Protein AF-A0A0R3R2X2-F1 (afdb_monomer_lite)

Sequence (73 aa):
MGVNRIWVHQTLRRRGIAALLLDHARSYFVSSDSVPREMLAFSSLTDSGLAFARNYISGGKVLLYNLNPETCH

Foldseek 3Di:
DEDADDDDDPVCPPVCPSVVVQQVCQQPVDPPGGHQLLPYEYADDDPVRVVVSCVNNPNHDHHYDHPDPVPDD

Organism: NCBI:txid42155

InterPro domains:
  IPR028009 N-acetyltransferase ESCO, acetyl-transferase domain [PF13880] (1-65)

Structure (mmCIF, N/CA/C/O backbone):
data_AF-A0A0R3R2X2-F1
#
_entry.id   AF-A0A0R3R2X2-F1
#
loop_
_atom_site.group_PDB
_atom_site.id
_atom_site.type_symbol
_atom_site.label_atom_id
_atom_site.label_alt_id
_atom_site.label_comp_id
_atom_site.label_asym_id
_atom_site.label_entity_id
_atom_site.label_seq_id
_atom_site.pdbx_PDB_ins_code
_atom_site.Cartn_x
_atom_site.Cartn_y
_atom_site.Cartn_z
_atom_site.occupancy
_ato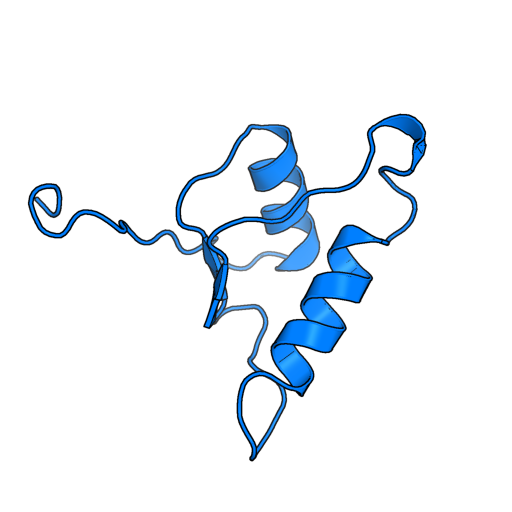m_site.B_iso_or_equiv
_atom_site.auth_seq_id
_atom_site.auth_comp_id
_atom_site.auth_asym_id
_atom_site.auth_atom_id
_atom_site.pdbx_PDB_model_num
ATOM 1 N N . MET A 1 1 ? 7.274 2.415 -8.330 1.00 94.12 1 MET A N 1
ATOM 2 C CA . MET A 1 1 ? 6.298 3.478 -7.981 1.00 94.12 1 MET A CA 1
ATOM 3 C C . MET A 1 1 ? 6.509 3.892 -6.532 1.00 94.12 1 MET A C 1
ATOM 5 O O . MET A 1 1 ? 6.569 3.016 -5.674 1.00 94.12 1 MET A O 1
ATOM 9 N N . GLY A 1 2 ? 6.647 5.193 -6.261 1.00 96.31 2 GLY A N 1
ATOM 10 C CA . GLY A 1 2 ? 6.782 5.724 -4.900 1.00 96.31 2 GLY A CA 1
ATOM 11 C C . GLY A 1 2 ? 5.422 6.063 -4.285 1.00 96.31 2 GLY A C 1
ATOM 12 O O . GLY A 1 2 ? 4.658 6.836 -4.856 1.00 96.31 2 GLY A O 1
ATOM 13 N N . VAL A 1 3 ? 5.117 5.496 -3.121 1.00 96.62 3 VAL A N 1
ATOM 14 C CA . VAL A 1 3 ? 3.923 5.782 -2.324 1.00 96.62 3 VAL A CA 1
ATOM 15 C C . VAL A 1 3 ? 4.284 6.826 -1.272 1.00 96.62 3 VAL A C 1
ATOM 17 O O . VAL A 1 3 ? 4.898 6.515 -0.251 1.00 96.62 3 VAL A O 1
ATOM 20 N N . ASN A 1 4 ? 3.886 8.072 -1.529 1.00 95.25 4 ASN A N 1
ATOM 21 C CA . ASN A 1 4 ? 4.092 9.187 -0.604 1.00 95.25 4 ASN A CA 1
ATOM 22 C C . ASN A 1 4 ? 3.172 9.082 0.621 1.00 95.25 4 ASN A C 1
ATOM 24 O O . ASN A 1 4 ? 3.603 9.226 1.762 1.00 95.25 4 ASN A O 1
ATOM 28 N N . ARG A 1 5 ? 1.880 8.821 0.388 1.00 94.69 5 ARG A N 1
ATOM 29 C CA . ARG A 1 5 ? 0.868 8.651 1.435 1.00 94.69 5 ARG A CA 1
ATOM 30 C C . ARG A 1 5 ? -0.167 7.632 0.996 1.00 94.69 5 ARG A C 1
ATOM 32 O O . ARG A 1 5 ? -0.606 7.625 -0.149 1.00 94.69 5 ARG A O 1
ATOM 39 N N . ILE A 1 6 ? -0.595 6.816 1.948 1.00 95.81 6 ILE A N 1
ATOM 40 C CA . ILE A 1 6 ? -1.790 5.991 1.843 1.00 95.81 6 ILE A CA 1
ATOM 41 C C . ILE A 1 6 ? -2.497 6.021 3.189 1.00 95.81 6 ILE A C 1
ATOM 43 O O . ILE A 1 6 ? -1.863 5.920 4.241 1.00 95.81 6 ILE A O 1
ATOM 47 N N . TRP A 1 7 ? -3.812 6.193 3.167 1.00 96.06 7 TRP A N 1
ATOM 48 C CA . TRP A 1 7 ? -4.601 6.276 4.382 1.00 96.06 7 TRP A CA 1
ATOM 49 C C . TRP A 1 7 ? -5.975 5.660 4.168 1.00 96.06 7 TRP A C 1
ATOM 51 O O . TRP A 1 7 ? -6.586 5.797 3.113 1.00 96.06 7 TRP A O 1
ATOM 61 N N . VAL A 1 8 ? -6.452 4.981 5.206 1.00 97.44 8 VAL A N 1
ATOM 62 C CA . VAL A 1 8 ? -7.814 4.466 5.299 1.00 97.44 8 VAL A CA 1
ATOM 63 C C . VAL A 1 8 ? -8.355 4.870 6.660 1.00 97.44 8 VAL A C 1
ATOM 65 O O . VAL A 1 8 ? -7.680 4.668 7.683 1.00 97.44 8 VAL A O 1
ATOM 68 N N . HIS A 1 9 ? -9.574 5.411 6.663 1.00 97.56 9 HIS A N 1
ATOM 69 C CA . HIS A 1 9 ? -10.284 5.776 7.882 1.00 97.56 9 HIS A CA 1
ATOM 70 C C . HIS A 1 9 ? -10.303 4.608 8.869 1.00 97.56 9 HIS A C 1
ATOM 72 O O . HIS A 1 9 ? -10.513 3.459 8.478 1.00 97.56 9 HIS A O 1
ATOM 78 N N . GLN A 1 10 ? -10.074 4.889 10.153 1.00 95.56 10 GLN A N 1
ATOM 79 C CA . GLN A 1 10 ? -9.792 3.858 11.154 1.00 95.56 10 GLN A CA 1
ATOM 80 C C . GLN A 1 10 ? -10.886 2.787 11.245 1.00 95.56 10 GLN A C 1
ATOM 82 O O . GLN A 1 10 ? -10.565 1.601 11.285 1.00 95.56 10 GLN A O 1
ATOM 87 N N . THR A 1 11 ? -12.160 3.183 11.182 1.00 97.69 11 THR A N 1
ATOM 88 C CA . THR A 1 11 ? -13.315 2.263 11.242 1.00 97.69 11 THR A CA 1
ATOM 89 C C . THR A 1 11 ? -13.482 1.390 9.991 1.00 97.69 11 THR A C 1
ATOM 91 O O . THR A 1 11 ? -14.231 0.414 10.006 1.00 97.69 11 THR A O 1
ATOM 94 N N . LEU A 1 12 ? -12.773 1.719 8.908 1.00 97.50 12 LEU A N 1
ATOM 95 C CA . LEU A 1 12 ? -12.819 1.022 7.622 1.00 97.50 12 LEU A CA 1
ATOM 96 C C . LEU A 1 12 ? -11.538 0.218 7.336 1.00 97.50 12 LEU A C 1
ATOM 98 O O . LEU A 1 12 ? -11.415 -0.413 6.284 1.00 97.50 12 LEU A O 1
ATOM 102 N N . ARG A 1 13 ? -10.568 0.209 8.261 1.00 95.56 13 ARG A N 1
ATOM 103 C CA . ARG A 1 13 ? -9.336 -0.587 8.130 1.00 95.56 13 ARG A CA 1
ATOM 104 C C . ARG A 1 13 ? -9.636 -2.088 8.151 1.00 95.56 13 ARG A C 1
ATOM 106 O O . ARG A 1 13 ? -10.692 -2.526 8.591 1.00 95.56 13 ARG A O 1
ATOM 113 N N . ARG A 1 14 ? -8.673 -2.884 7.666 1.00 95.12 14 ARG A N 1
ATOM 114 C CA . ARG A 1 14 ? -8.746 -4.361 7.567 1.00 95.12 14 ARG A CA 1
ATOM 115 C C . ARG A 1 14 ? -9.878 -4.897 6.673 1.00 95.12 14 ARG A C 1
ATOM 117 O O . ARG A 1 14 ? -10.144 -6.089 6.695 1.00 95.12 14 ARG A O 1
ATOM 124 N N . ARG A 1 15 ? -10.467 -4.046 5.825 1.00 97.44 15 ARG A N 1
ATOM 125 C CA . ARG A 1 15 ? -11.473 -4.408 4.806 1.00 97.44 15 ARG A CA 1
ATOM 126 C C . ARG A 1 15 ? -10.917 -4.456 3.374 1.00 97.44 15 ARG A C 1
ATOM 128 O O . ARG A 1 15 ? -11.660 -4.308 2.418 1.00 97.44 15 ARG A O 1
ATOM 135 N N . GLY A 1 16 ? -9.595 -4.554 3.214 1.00 97.38 16 GLY A N 1
ATOM 136 C CA . GLY A 1 16 ? -8.942 -4.598 1.895 1.00 97.38 16 GLY A CA 1
ATOM 137 C C . GLY A 1 16 ? -8.805 -3.255 1.160 1.00 97.38 16 GLY A C 1
ATOM 138 O O . GLY A 1 16 ? -8.109 -3.200 0.155 1.00 97.38 16 GLY A O 1
ATOM 139 N N . ILE A 1 17 ? -9.365 -2.156 1.678 1.00 98.38 17 ILE A N 1
ATOM 140 C CA . ILE A 1 17 ? -9.388 -0.844 0.996 1.00 98.38 17 ILE A CA 1
ATOM 141 C C . ILE A 1 17 ? -7.988 -0.353 0.595 1.00 98.38 17 ILE A C 1
ATOM 143 O O . ILE A 1 17 ? -7.783 0.056 -0.540 1.00 98.38 17 ILE A O 1
ATOM 147 N N . ALA A 1 18 ? -7.004 -0.423 1.497 1.00 97.94 18 ALA A N 1
ATOM 148 C CA . ALA A 1 18 ? -5.640 0.014 1.187 1.00 97.94 18 ALA A CA 1
ATOM 149 C C . ALA A 1 18 ? -4.988 -0.832 0.076 1.00 97.94 18 ALA A C 1
ATOM 151 O O . ALA A 1 18 ? -4.246 -0.299 -0.745 1.00 97.94 18 ALA A O 1
ATOM 152 N N . ALA A 1 19 ? -5.281 -2.137 0.032 1.00 98.06 19 ALA A N 1
ATOM 153 C CA . ALA A 1 19 ? -4.786 -3.020 -1.021 1.00 98.06 19 ALA A CA 1
ATOM 154 C C . ALA A 1 19 ? -5.444 -2.682 -2.363 1.00 98.06 19 ALA A C 1
ATOM 156 O O . ALA A 1 19 ? -4.734 -2.507 -3.345 1.00 98.06 19 ALA A O 1
ATOM 157 N N . LEU A 1 20 ? -6.766 -2.472 -2.368 1.00 98.25 20 LEU A N 1
ATOM 158 C CA . LEU A 1 20 ? -7.523 -2.070 -3.553 1.00 98.25 20 LEU A CA 1
ATOM 159 C C . LEU A 1 20 ? -7.006 -0.749 -4.143 1.00 98.25 20 LEU A C 1
ATOM 161 O O . LEU A 1 20 ? -6.778 -0.656 -5.346 1.00 98.25 20 LEU A O 1
ATOM 165 N N . LEU A 1 21 ? -6.763 0.257 -3.294 1.00 97.94 21 LEU A N 1
ATOM 166 C CA . LEU A 1 21 ? -6.181 1.532 -3.721 1.00 97.94 21 LEU A CA 1
ATOM 167 C C . LEU A 1 21 ? -4.817 1.335 -4.398 1.00 97.94 21 LEU A C 1
ATOM 169 O O . LEU A 1 21 ? -4.559 1.950 -5.431 1.00 97.94 21 LEU A O 1
ATOM 173 N N . LEU A 1 22 ? -3.954 0.470 -3.851 1.00 97.12 22 LEU A N 1
ATOM 174 C CA . LEU A 1 22 ? -2.648 0.191 -4.449 1.00 97.12 22 LEU A CA 1
ATOM 175 C C . LEU A 1 22 ? -2.725 -0.659 -5.712 1.00 97.12 22 LEU A C 1
ATOM 177 O O . LEU A 1 22 ? -1.976 -0.384 -6.644 1.00 97.12 22 LEU A O 1
ATOM 181 N N . ASP A 1 23 ? -3.605 -1.657 -5.775 1.00 96.94 23 ASP A N 1
ATOM 182 C CA . ASP A 1 23 ? -3.793 -2.473 -6.978 1.00 96.94 23 ASP A CA 1
ATOM 183 C C . ASP A 1 23 ? -4.240 -1.593 -8.157 1.00 96.94 23 ASP A C 1
ATOM 185 O O . ASP A 1 23 ? -3.691 -1.707 -9.258 1.00 96.94 23 ASP A O 1
ATOM 189 N N . HIS A 1 24 ? -5.145 -0.637 -7.915 1.00 97.06 24 HIS A N 1
ATOM 190 C CA . HIS A 1 24 ? -5.506 0.366 -8.915 1.00 97.06 24 HIS A CA 1
ATOM 191 C C . HIS A 1 24 ? -4.345 1.302 -9.235 1.00 97.06 24 HIS A C 1
ATOM 193 O O . HIS A 1 24 ? -3.988 1.425 -10.403 1.00 97.06 24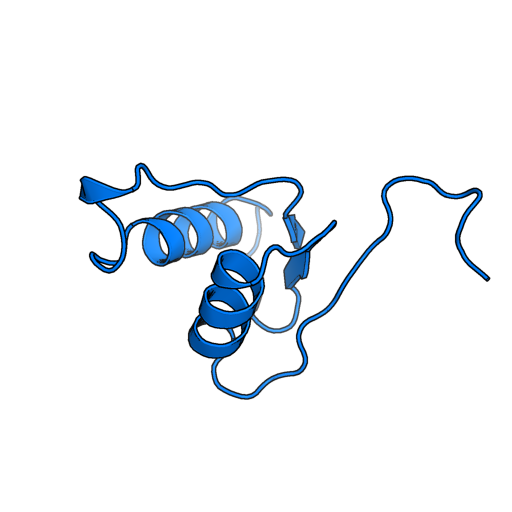 HIS A O 1
ATOM 199 N N . ALA A 1 25 ? -3.719 1.924 -8.232 1.00 96.88 25 ALA A N 1
ATOM 200 C CA . ALA A 1 25 ? -2.612 2.847 -8.471 1.00 96.88 25 ALA A CA 1
ATOM 201 C C . ALA A 1 25 ? -1.517 2.197 -9.329 1.00 96.88 25 ALA A C 1
ATOM 203 O O . ALA A 1 25 ? -1.115 2.772 -10.331 1.00 96.88 25 ALA A O 1
ATOM 204 N N . ARG A 1 26 ? -1.112 0.962 -9.015 1.00 96.56 26 ARG A N 1
ATOM 205 C CA . ARG A 1 26 ? -0.115 0.201 -9.785 1.00 96.56 26 ARG A CA 1
ATOM 206 C C . ARG A 1 26 ? -0.524 -0.034 -11.232 1.00 96.56 26 ARG A C 1
ATOM 208 O O . ARG A 1 26 ? 0.332 0.052 -12.103 1.00 96.56 26 ARG A O 1
ATOM 215 N N . SER A 1 27 ? -1.799 -0.331 -11.469 1.00 96.25 27 SER A N 1
ATOM 216 C CA . SER A 1 27 ? -2.320 -0.659 -12.801 1.00 96.25 27 SER A CA 1
ATOM 217 C C . SER A 1 27 ? -2.487 0.564 -13.703 1.00 96.25 27 SER A C 1
ATOM 219 O O . SER A 1 27 ? -2.525 0.408 -14.915 1.00 96.25 27 SER A O 1
ATOM 221 N N . TYR A 1 28 ? -2.560 1.769 -13.128 1.00 95.38 28 TYR A N 1
ATOM 222 C CA . TYR A 1 28 ? -2.719 3.026 -13.871 1.00 95.38 28 TYR A CA 1
ATOM 223 C C . TYR A 1 28 ? -1.496 3.953 -13.793 1.00 95.38 28 TYR A C 1
ATOM 225 O O . TYR A 1 28 ? -1.508 5.032 -14.379 1.00 95.38 28 TYR A O 1
ATOM 233 N N . PHE A 1 29 ? -0.443 3.571 -13.063 1.00 94.69 29 PHE A N 1
ATOM 234 C CA . PHE A 1 29 ? 0.730 4.429 -12.865 1.00 94.69 29 PHE A CA 1
ATOM 235 C C . PHE A 1 29 ? 1.589 4.579 -14.127 1.00 94.69 29 PHE A C 1
ATOM 237 O O . PHE A 1 29 ? 2.188 5.631 -14.334 1.00 94.69 29 PHE A O 1
ATOM 244 N N . VAL A 1 30 ? 1.664 3.540 -14.963 1.00 90.75 30 VAL A N 1
ATOM 245 C CA . VAL A 1 30 ? 2.361 3.561 -16.257 1.00 90.75 30 VAL A CA 1
ATOM 246 C C . VAL A 1 30 ? 1.438 3.013 -17.341 1.00 90.75 30 VAL A C 1
ATOM 248 O O . VAL A 1 30 ? 0.586 2.176 -17.066 1.00 90.75 30 VAL A O 1
ATOM 251 N N . SER A 1 31 ? 1.598 3.484 -18.577 1.00 79.00 31 SER A N 1
ATOM 252 C CA . SER A 1 31 ? 0.710 3.152 -19.703 1.00 79.00 31 SER A CA 1
ATOM 253 C C . SER A 1 31 ? 0.781 1.697 -20.162 1.00 79.00 31 SER A C 1
ATOM 255 O O . SER A 1 31 ? -0.107 1.249 -20.879 1.00 79.00 31 SER A O 1
ATOM 257 N N . SER A 1 32 ? 1.864 0.999 -19.824 1.00 78.69 32 SER A N 1
ATOM 258 C CA . SER A 1 32 ? 2.228 -0.249 -20.493 1.00 78.69 32 SER A CA 1
ATOM 259 C C . SER A 1 32 ? 1.815 -1.497 -19.719 1.00 78.69 32 SER A C 1
ATOM 261 O O . SER A 1 32 ? 1.422 -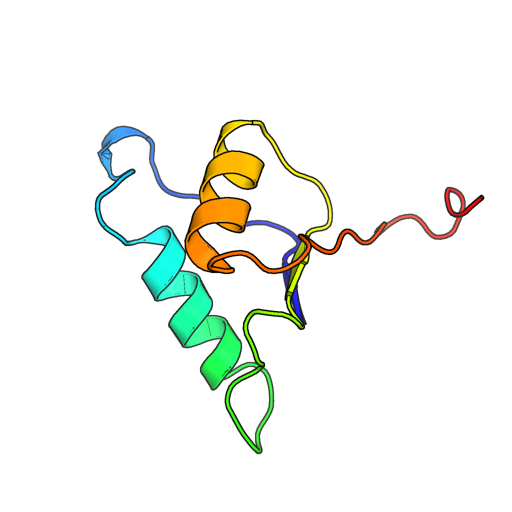2.455 -20.361 1.00 78.69 32 SER A O 1
ATOM 263 N N . ASP A 1 33 ? 1.882 -1.483 -18.379 1.00 88.00 33 ASP A N 1
ATOM 264 C CA . ASP A 1 33 ? 1.580 -2.636 -17.517 1.00 88.00 33 ASP A CA 1
ATOM 265 C C . ASP A 1 33 ? 1.414 -2.230 -16.040 1.00 88.00 33 ASP A C 1
ATOM 267 O O . ASP A 1 33 ? 1.817 -1.145 -15.618 1.00 88.00 33 ASP A O 1
ATOM 271 N N . SER A 1 34 ? 0.869 -3.131 -15.215 1.00 94.94 34 SER A N 1
ATOM 272 C CA . SER A 1 34 ? 0.792 -2.915 -13.765 1.00 94.94 34 SER A CA 1
ATOM 273 C C . SER A 1 34 ? 2.175 -2.983 -13.111 1.00 94.94 34 SER A C 1
ATOM 275 O O . SER A 1 34 ? 2.909 -3.958 -13.272 1.00 94.94 34 SER A O 1
ATOM 277 N N . VAL A 1 35 ? 2.522 -1.975 -12.307 1.00 95.69 35 VAL A N 1
ATOM 278 C CA . VAL A 1 35 ? 3.791 -1.948 -11.560 1.00 95.69 35 VAL A CA 1
ATOM 279 C C . VAL A 1 35 ? 3.873 -3.166 -10.620 1.00 95.69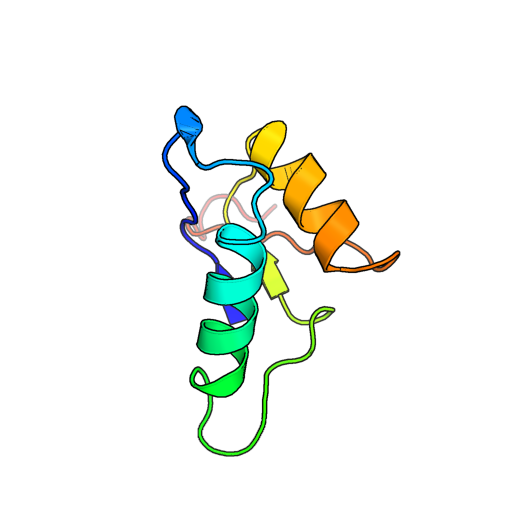 35 VAL A C 1
ATOM 281 O O . VAL A 1 35 ? 2.959 -3.350 -9.814 1.00 95.69 35 VAL A O 1
ATOM 284 N N . PRO A 1 36 ? 4.938 -3.989 -10.636 1.00 94.44 36 PRO A N 1
ATOM 285 C CA . PRO A 1 36 ? 5.100 -5.112 -9.702 1.00 94.44 36 PRO A CA 1
ATOM 286 C C . PRO A 1 36 ? 5.098 -4.677 -8.226 1.00 94.44 36 PRO A C 1
ATOM 288 O O . PRO A 1 36 ? 5.500 -3.556 -7.901 1.00 94.44 36 PRO A O 1
ATOM 291 N N . ARG A 1 37 ? 4.651 -5.545 -7.304 1.00 95.44 37 ARG A N 1
ATOM 292 C CA . ARG A 1 37 ? 4.557 -5.206 -5.862 1.00 95.44 37 ARG A CA 1
ATOM 293 C C . ARG A 1 37 ? 5.927 -4.942 -5.250 1.00 95.44 37 ARG A C 1
ATOM 295 O O . ARG A 1 37 ? 6.068 -4.085 -4.385 1.00 95.44 37 ARG A O 1
ATOM 302 N N . GLU A 1 38 ? 6.929 -5.645 -5.747 1.00 93.81 38 GLU A N 1
ATOM 303 C CA . GLU A 1 38 ? 8.328 -5.595 -5.339 1.00 93.81 38 GLU A CA 1
ATOM 304 C C . GLU A 1 38 ? 8.997 -4.287 -5.789 1.00 93.81 38 GLU A C 1
ATOM 306 O O . GLU A 1 38 ? 10.033 -3.908 -5.255 1.00 93.81 38 GLU A O 1
ATOM 311 N N . MET A 1 39 ? 8.388 -3.570 -6.742 1.00 94.31 39 MET A N 1
ATOM 312 C CA . MET A 1 39 ? 8.833 -2.261 -7.233 1.00 94.31 39 MET A CA 1
ATOM 313 C C . MET A 1 39 ? 8.095 -1.088 -6.565 1.00 94.31 39 MET A C 1
ATOM 315 O O . MET A 1 39 ? 8.145 0.055 -7.044 1.00 94.31 39 MET A O 1
ATOM 319 N N . LEU A 1 40 ? 7.383 -1.352 -5.467 1.00 95.69 40 LEU A N 1
ATOM 320 C CA . LEU A 1 40 ? 6.808 -0.317 -4.618 1.00 95.69 40 LEU A CA 1
ATOM 321 C C . LEU A 1 40 ? 7.809 0.150 -3.570 1.00 95.69 40 LEU A C 1
ATOM 323 O O . LEU A 1 40 ? 8.369 -0.661 -2.837 1.00 95.69 40 LEU A O 1
ATOM 327 N N . ALA A 1 41 ? 7.954 1.467 -3.449 1.00 96.19 41 ALA A N 1
ATOM 328 C CA . ALA A 1 41 ? 8.713 2.104 -2.380 1.00 96.19 41 ALA A CA 1
ATOM 329 C C . ALA A 1 41 ? 7.821 3.062 -1.585 1.00 96.19 41 ALA A C 1
ATOM 331 O O . ALA A 1 41 ? 6.943 3.696 -2.163 1.00 96.19 41 ALA A O 1
ATOM 332 N N . PHE A 1 42 ? 8.047 3.199 -0.279 1.00 95.88 42 PHE A N 1
ATOM 333 C CA . PHE A 1 42 ? 7.272 4.082 0.606 1.00 95.88 42 PHE A CA 1
ATOM 334 C C . PHE A 1 42 ? 8.157 5.190 1.180 1.00 95.88 42 PHE A C 1
ATOM 336 O O . PHE A 1 42 ? 9.305 4.923 1.528 1.00 95.88 42 PHE A O 1
ATOM 343 N N . SER A 1 43 ? 7.644 6.421 1.291 1.00 93.31 43 SER A N 1
ATOM 344 C CA . SER A 1 43 ? 8.473 7.543 1.764 1.00 93.31 43 SER A CA 1
ATOM 345 C C . SER A 1 43 ? 8.774 7.473 3.260 1.00 93.31 43 SER A C 1
ATOM 347 O O . SER A 1 43 ? 9.853 7.811 3.727 1.00 93.31 43 SER A O 1
ATOM 349 N N . SER A 1 44 ? 7.777 7.060 4.035 1.00 88.38 44 SER A N 1
ATOM 350 C CA . SER A 1 44 ? 7.878 6.797 5.465 1.00 88.38 44 SER A CA 1
ATOM 351 C C . SER A 1 44 ? 6.741 5.863 5.863 1.00 88.38 44 SER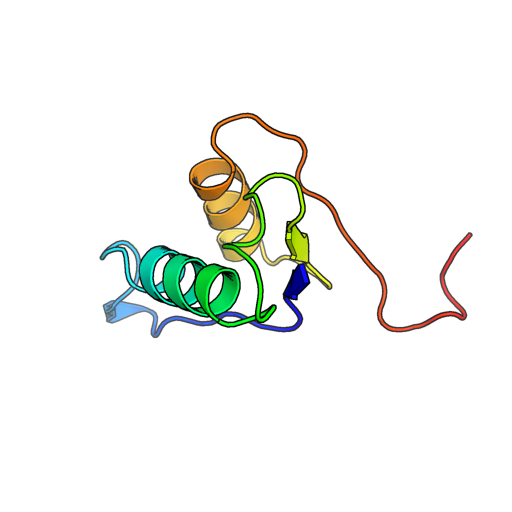 A C 1
ATOM 353 O O . SER A 1 44 ? 5.684 5.835 5.226 1.00 88.38 44 SER A O 1
ATOM 355 N N . LEU A 1 45 ? 6.957 5.054 6.897 1.00 90.56 45 LEU A N 1
ATOM 356 C CA . LEU A 1 45 ? 5.973 4.083 7.361 1.00 90.56 45 LEU A CA 1
ATOM 357 C C . LEU A 1 45 ? 5.687 4.307 8.841 1.00 90.56 45 LEU A C 1
ATOM 359 O O . LEU A 1 45 ? 6.593 4.309 9.665 1.00 90.56 45 LEU A O 1
ATOM 363 N N . THR A 1 46 ? 4.405 4.451 9.170 1.00 94.19 46 THR A N 1
ATOM 364 C CA . THR A 1 46 ? 3.918 4.193 10.533 1.00 94.19 46 THR A CA 1
ATOM 365 C C . THR A 1 46 ? 3.903 2.684 10.785 1.00 94.19 46 THR A C 1
ATOM 367 O O . THR A 1 46 ? 3.920 1.910 9.825 1.00 94.19 46 THR A O 1
ATOM 370 N N . ASP A 1 47 ? 3.752 2.240 12.033 1.00 94.44 47 ASP A N 1
ATOM 371 C CA . ASP A 1 47 ? 3.631 0.805 12.353 1.00 94.44 47 ASP A CA 1
ATOM 372 C C . ASP A 1 47 ? 2.513 0.121 11.555 1.00 94.44 47 ASP A C 1
ATOM 374 O O . ASP A 1 47 ? 2.688 -0.960 10.989 1.00 94.44 47 ASP A O 1
ATOM 378 N N . SER A 1 48 ? 1.367 0.801 11.430 1.00 94.31 48 SER A N 1
ATOM 379 C CA . SER A 1 48 ? 0.244 0.313 10.625 1.00 94.31 48 SER A CA 1
ATOM 380 C C . SER A 1 48 ? 0.581 0.230 9.133 1.00 94.31 48 SER A C 1
ATOM 382 O O . SER A 1 48 ? 0.166 -0.714 8.459 1.00 94.31 48 SER A O 1
ATOM 384 N N . GLY A 1 49 ? 1.367 1.187 8.631 1.00 95.00 49 GLY A N 1
ATOM 385 C CA . GLY A 1 49 ? 1.854 1.209 7.257 1.00 95.00 49 GLY A CA 1
ATOM 386 C C . GLY A 1 49 ? 2.837 0.074 6.986 1.00 95.00 49 GLY A C 1
ATOM 387 O O . GLY A 1 49 ? 2.706 -0.606 5.974 1.00 95.00 49 GLY A O 1
ATOM 388 N N . LEU A 1 50 ? 3.774 -0.184 7.903 1.00 95.06 50 LEU A N 1
ATOM 389 C CA . LEU A 1 50 ? 4.744 -1.272 7.781 1.00 95.06 50 LEU A CA 1
ATOM 390 C C . LEU A 1 50 ? 4.064 -2.643 7.814 1.00 95.06 50 LEU A C 1
ATOM 392 O O . LEU A 1 50 ? 4.364 -3.498 6.978 1.00 95.06 50 LEU A O 1
ATOM 396 N N . ALA A 1 51 ? 3.121 -2.847 8.738 1.00 94.81 51 ALA A N 1
ATOM 397 C CA . ALA A 1 51 ? 2.337 -4.078 8.810 1.00 94.81 51 ALA A CA 1
ATOM 398 C C . ALA A 1 51 ? 1.538 -4.314 7.519 1.00 94.81 51 ALA A C 1
ATOM 400 O O . ALA A 1 51 ? 1.502 -5.429 6.998 1.00 94.81 51 ALA A O 1
ATOM 401 N N . PHE A 1 52 ? 0.933 -3.255 6.977 1.00 96.25 52 PHE A N 1
ATOM 402 C CA . PHE A 1 52 ? 0.246 -3.315 5.695 1.00 96.25 52 PHE A CA 1
ATOM 403 C C . PHE A 1 52 ? 1.202 -3.639 4.536 1.00 96.25 52 PHE A C 1
ATOM 405 O O . PHE A 1 52 ? 0.928 -4.571 3.783 1.00 96.25 52 PHE A O 1
ATOM 412 N N . ALA A 1 53 ? 2.331 -2.933 4.419 1.00 96.12 53 ALA A N 1
ATOM 413 C CA . ALA A 1 53 ? 3.296 -3.109 3.335 1.00 96.12 53 ALA A CA 1
ATOM 414 C C . ALA A 1 53 ? 3.882 -4.529 3.301 1.00 96.12 53 ALA A C 1
ATOM 416 O O . ALA A 1 53 ? 3.923 -5.146 2.238 1.00 96.12 53 ALA A O 1
ATOM 417 N N . ARG A 1 54 ? 4.258 -5.083 4.463 1.00 94.50 54 ARG A N 1
ATOM 418 C CA . ARG A 1 54 ? 4.759 -6.466 4.577 1.00 94.50 54 ARG A CA 1
ATOM 419 C C . ARG A 1 54 ? 3.739 -7.493 4.096 1.00 94.50 54 ARG A C 1
ATOM 421 O O . ARG A 1 54 ? 4.097 -8.414 3.369 1.00 94.50 54 ARG A O 1
ATOM 428 N N . ASN A 1 55 ? 2.476 -7.319 4.484 1.00 94.94 55 ASN A N 1
ATOM 429 C CA . ASN A 1 55 ? 1.409 -8.219 4.063 1.00 94.9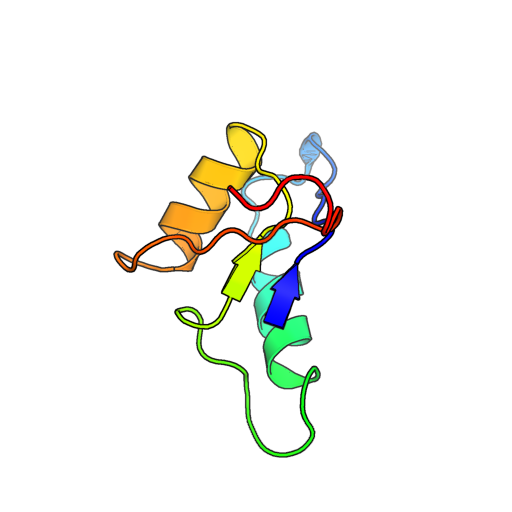4 55 ASN A CA 1
ATOM 430 C C . ASN A 1 55 ? 1.110 -8.077 2.562 1.00 94.94 55 ASN A C 1
ATOM 432 O O . ASN A 1 55 ? 0.925 -9.068 1.867 1.00 94.94 55 ASN A O 1
ATOM 436 N N . TYR A 1 56 ? 1.095 -6.846 2.047 1.00 96.25 56 TYR A N 1
ATOM 437 C CA . TYR A 1 56 ? 0.785 -6.579 0.645 1.00 96.25 56 TYR A CA 1
ATOM 438 C C . TYR A 1 56 ? 1.865 -7.131 -0.301 1.00 96.25 56 TYR A C 1
ATOM 440 O O . TYR A 1 56 ? 1.530 -7.802 -1.275 1.00 96.25 56 TYR A O 1
ATOM 448 N N . ILE A 1 57 ? 3.150 -6.933 0.017 1.00 94.56 57 ILE A N 1
ATOM 449 C CA . ILE A 1 57 ? 4.298 -7.368 -0.806 1.00 94.56 57 ILE A CA 1
ATOM 450 C C . ILE A 1 57 ? 4.565 -8.888 -0.701 1.00 94.56 57 ILE A C 1
ATOM 452 O O . ILE A 1 57 ? 5.340 -9.428 -1.478 1.00 94.56 57 ILE A O 1
ATOM 456 N N . SER A 1 58 ? 3.882 -9.615 0.194 1.00 83.94 58 SER A N 1
ATOM 457 C CA . SER A 1 58 ? 3.888 -11.093 0.237 1.00 83.94 58 SER A CA 1
ATOM 458 C C . SER A 1 58 ? 5.290 -11.730 0.305 1.00 83.94 58 SER A C 1
ATOM 460 O O . SER A 1 58 ? 5.604 -12.651 -0.440 1.00 83.94 58 SER A O 1
ATOM 462 N N . GLY A 1 59 ? 6.142 -11.250 1.220 1.00 77.38 59 GLY A N 1
ATOM 463 C CA . GLY A 1 59 ? 7.454 -11.857 1.509 1.00 77.38 59 GLY A CA 1
ATOM 464 C C . GLY A 1 59 ? 8.659 -11.198 0.827 1.00 77.38 59 GLY A C 1
ATOM 465 O O . GLY A 1 59 ? 9.795 -11.540 1.147 1.00 77.38 59 GLY A O 1
ATOM 466 N N . GLY A 1 60 ? 8.441 -10.218 -0.053 1.00 84.12 60 GLY A N 1
ATOM 467 C CA . GLY A 1 60 ? 9.512 -9.373 -0.590 1.00 84.12 60 GLY A CA 1
ATOM 468 C C . GLY A 1 60 ? 10.029 -8.315 0.399 1.00 84.12 60 GLY A C 1
ATOM 469 O O . GLY A 1 60 ? 9.416 -8.018 1.430 1.00 84.12 60 GLY A O 1
ATOM 470 N N . LYS A 1 61 ? 11.172 -7.704 0.066 1.00 92.00 61 LYS A N 1
ATOM 471 C CA . LYS A 1 61 ? 11.747 -6.582 0.824 1.00 92.00 61 LYS A CA 1
ATOM 472 C C . LYS A 1 61 ? 10.881 -5.331 0.650 1.00 92.00 61 LYS A C 1
ATOM 474 O O . LYS A 1 61 ? 10.599 -4.922 -0.470 1.00 92.00 61 LYS A O 1
ATOM 479 N N . VAL A 1 62 ? 10.514 -4.686 1.758 1.00 94.31 62 VAL A N 1
ATOM 480 C CA . VAL A 1 62 ? 9.864 -3.367 1.720 1.00 94.31 62 VAL A CA 1
ATOM 481 C C . VAL A 1 62 ? 10.905 -2.324 1.317 1.00 94.31 62 VAL A C 1
ATOM 483 O O . VAL A 1 62 ? 11.904 -2.152 2.018 1.00 94.31 62 VAL A O 1
ATOM 486 N N . LEU A 1 63 ? 10.683 -1.640 0.194 1.00 95.69 63 LEU A N 1
ATOM 487 C CA . LEU A 1 63 ? 11.556 -0.560 -0.258 1.00 95.69 63 LEU A CA 1
ATOM 488 C C . LEU A 1 63 ? 11.124 0.768 0.366 1.00 95.69 63 LEU A C 1
ATOM 490 O O . LEU A 1 63 ? 9.933 1.055 0.510 1.00 95.69 63 LEU A O 1
ATOM 494 N N . LEU A 1 64 ? 12.110 1.586 0.713 1.00 94.62 64 LEU A N 1
ATOM 495 C CA . LEU A 1 64 ? 11.917 2.930 1.243 1.00 94.62 64 LEU A CA 1
ATOM 496 C C . LEU A 1 64 ? 12.589 3.938 0.317 1.00 94.62 64 LEU A C 1
ATOM 498 O O . LEU A 1 64 ? 13.573 3.610 -0.346 1.00 94.62 64 LEU A O 1
ATOM 502 N N . TYR A 1 65 ? 12.059 5.154 0.277 1.00 93.44 65 TYR A N 1
ATOM 503 C CA . TYR A 1 65 ? 12.702 6.275 -0.399 1.00 93.44 65 TYR A CA 1
ATOM 504 C C . TYR A 1 65 ? 12.584 7.535 0.451 1.00 93.44 65 TYR A C 1
ATOM 506 O O . TYR A 1 65 ? 11.636 7.684 1.211 1.00 93.44 65 TYR A O 1
ATOM 514 N N . ASN A 1 66 ? 13.521 8.462 0.298 1.00 88.62 66 ASN A N 1
ATOM 515 C CA . ASN A 1 66 ? 13.445 9.761 0.952 1.00 88.62 66 ASN A CA 1
ATOM 516 C C . ASN A 1 66 ? 12.965 10.814 -0.049 1.00 88.62 66 ASN A C 1
ATOM 518 O O . ASN A 1 66 ? 13.354 10.807 -1.213 1.00 88.62 66 ASN A O 1
ATOM 522 N N . LEU A 1 67 ? 12.111 11.727 0.415 1.00 75.75 67 LEU A N 1
ATOM 523 C CA . LEU A 1 67 ? 11.696 12.910 -0.353 1.00 75.75 67 LEU A CA 1
ATOM 524 C C . LEU A 1 67 ? 12.696 14.062 -0.217 1.00 75.75 67 LEU A C 1
ATOM 526 O O . LEU A 1 67 ? 12.662 14.995 -1.011 1.00 75.75 67 LEU A O 1
ATOM 530 N N . ASN A 1 68 ? 13.573 13.977 0.786 1.00 78.94 68 ASN A N 1
ATOM 531 C CA . ASN A 1 68 ? 14.593 14.969 1.078 1.00 78.94 68 ASN A CA 1
ATOM 532 C C . ASN A 1 68 ? 15.947 14.458 0.560 1.00 78.94 68 ASN A C 1
ATOM 534 O O . ASN A 1 68 ? 16.529 13.562 1.184 1.00 78.94 68 ASN A O 1
ATOM 538 N N . PRO A 1 69 ? 16.462 15.004 -0.556 1.00 64.75 69 PRO A N 1
ATOM 539 C CA . PRO A 1 69 ? 17.738 14.571 -1.125 1.00 64.75 69 PRO A CA 1
ATOM 540 C C . PRO A 1 69 ? 18.935 14.859 -0.201 1.00 64.75 69 PRO A C 1
ATOM 542 O O . PRO A 1 69 ? 19.916 14.129 -0.240 1.00 64.75 69 PRO A O 1
ATOM 545 N N . GLU A 1 70 ? 18.815 15.840 0.698 1.00 66.44 70 GLU A N 1
ATOM 546 C CA . GLU A 1 70 ? 19.829 16.232 1.697 1.00 66.44 70 GLU A CA 1
ATOM 547 C C . GLU A 1 70 ? 20.099 15.162 2.781 1.00 66.44 70 GLU A C 1
ATOM 549 O O . GLU A 1 70 ? 21.048 15.279 3.546 1.00 66.44 70 GLU A O 1
ATOM 554 N N . THR A 1 71 ? 19.254 14.128 2.890 1.00 57.19 71 THR A N 1
ATOM 555 C CA . THR A 1 71 ? 19.329 13.106 3.962 1.00 57.19 71 THR A CA 1
ATOM 556 C C . THR A 1 71 ? 19.740 11.713 3.476 1.00 57.19 71 THR A C 1
ATOM 558 O O . THR A 1 71 ? 19.628 10.739 4.219 1.00 57.19 71 THR A O 1
ATOM 561 N N . CYS A 1 72 ? 20.204 11.593 2.232 1.00 50.16 72 CYS A N 1
ATOM 562 C CA . CYS A 1 72 ? 20.776 10.349 1.720 1.00 50.16 72 CYS A CA 1
ATOM 563 C C . CYS A 1 72 ? 22.269 10.276 2.086 1.00 50.16 72 CYS A C 1
ATOM 565 O O . CYS A 1 72 ? 23.107 10.779 1.341 1.00 50.16 72 CYS A O 1
ATOM 567 N N . HIS A 1 73 ? 22.582 9.658 3.229 1.00 47.16 73 HIS A N 1
ATOM 568 C CA . HIS A 1 73 ? 23.926 9.182 3.579 1.00 47.16 73 HIS A CA 1
ATOM 569 C C . HIS A 1 73 ? 23.991 7.659 3.469 1.00 47.16 73 HIS A C 1
ATOM 571 O O . HIS A 1 73 ? 23.004 7.004 3.881 1.00 47.16 73 HIS A O 1
#

Radius of gyration: 12.77 Å; chains: 1; bounding box: 37×28×33 Å

Secondary structure (DSSP, 8-state):
-EE------GGGTTSSHHHHHHHHHHHHSSSSSPPPGGG-EES---HHHHHHHHHHHTTSPPEE--S-GGG--

pLDDT: mean 91.12, std 10.71, range [47.16, 98.38]